Protein AF-C2G4Z5-F1 (afdb_monomer)

Secondary structure (DSSP, 8-state):
--HHHHHHHHHHHHT--SSPPP--TTHHHHHHHH---SS-----EEETTTTEEES--THHHHHH---TTT--HHHHHTTS-GGGHHHHHHHHHHHTT--

Sequence (99 aa):
MNTEIQKLHRIWQSSRAVKTTFFPKNGFKELANTITSSGPFYYYIVDFYDMSLSHISPAIYDLHGSDPNTVTFDDILQLVHPDDLDFVSRAESKISRLL

Foldseek 3Di:
DDPLVVLLVVLLVVLADPDWDDDDPPVVVVVVVVPPDPDQDWDWDATSNVRAIDPTGCSCCVVPVDGSVPDGPVNVVVVDDPVCSVVVSVVSNVVSVVD

Nearest PDB structures (foldseek):
  4zqd-assembly2_C  TM=7.253E-01  e=1.160E+00  Mus musculus
  7xhv-assembly1_A  TM=5.058E-01  e=4.732E-01  Mus musculus
  4zqd-assembly1_A  TM=5.896E-01  e=1.088E+00  Mus musculus

Solvent-accessible surface area (backbone atoms only — not comparable to full-atom values): 6254 Å² total; per-residue (Å²): 133,63,75,66,59,55,52,49,52,54,56,47,66,76,54,41,50,95,59,85,78,91,76,66,86,67,60,54,62,60,51,55,71,67,59,80,64,96,61,94,72,63,54,66,44,74,42,63,56,79,54,46,74,42,79,54,34,67,46,36,30,81,75,70,69,40,55,62,92,74,62,48,55,68,60,59,60,65,69,55,55,77,87,47,47,68,56,50,50,55,52,50,62,55,53,51,75,76,109

Organism: NCBI:txid525372

Structure (mmCIF, N/CA/C/O backbone):
data_AF-C2G4Z5-F1
#
_entry.id   AF-C2G4Z5-F1
#
loop_
_atom_site.group_PDB
_atom_site.id
_atom_site.type_symbol
_atom_site.label_atom_id
_atom_site.label_alt_id
_atom_site.label_comp_id
_atom_site.label_asym_id
_atom_site.label_entity_id
_atom_site.label_seq_id
_atom_site.pdbx_PDB_ins_code
_atom_site.Cartn_x
_atom_site.Cartn_y
_atom_site.Cartn_z
_atom_site.occupancy
_atom_site.B_iso_or_equiv
_atom_site.auth_seq_id
_atom_site.auth_comp_id
_atom_site.auth_asym_id
_atom_site.auth_atom_id
_atom_site.pdbx_PDB_model_num
ATOM 1 N N . MET A 1 1 ? 5.344 -18.101 7.258 1.00 51.81 1 MET A N 1
ATOM 2 C CA . MET A 1 1 ? 5.375 -17.249 6.049 1.00 51.81 1 MET A CA 1
ATOM 3 C C . MET A 1 1 ? 4.777 -18.036 4.896 1.00 51.81 1 MET A C 1
ATOM 5 O O . MET A 1 1 ? 5.204 -19.162 4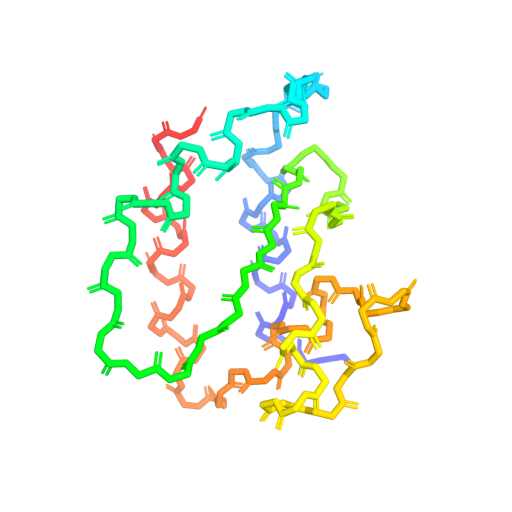.680 1.00 51.81 1 MET A O 1
ATOM 9 N N . ASN A 1 2 ? 3.753 -17.490 4.237 1.00 69.81 2 ASN A N 1
ATOM 10 C CA . ASN A 1 2 ? 3.011 -18.159 3.166 1.00 69.81 2 ASN A CA 1
ATOM 11 C C . ASN A 1 2 ? 3.890 -18.273 1.901 1.00 69.81 2 ASN A C 1
ATOM 13 O O . ASN A 1 2 ? 4.510 -17.293 1.486 1.00 69.81 2 ASN A O 1
ATOM 17 N N . THR A 1 3 ? 3.978 -19.465 1.310 1.00 72.94 3 THR A N 1
ATOM 18 C CA . THR A 1 3 ? 4.821 -19.785 0.140 1.00 72.94 3 THR A CA 1
ATOM 19 C C . THR A 1 3 ? 4.541 -18.891 -1.067 1.00 72.94 3 THR A C 1
ATOM 21 O O . THR A 1 3 ? 5.444 -18.610 -1.854 1.00 72.94 3 THR A O 1
ATOM 24 N N . GLU A 1 4 ? 3.312 -18.399 -1.186 1.00 69.62 4 GLU A N 1
ATOM 25 C CA . GLU A 1 4 ? 2.877 -17.558 -2.301 1.00 69.62 4 GLU A CA 1
ATOM 26 C C . GLU A 1 4 ? 3.366 -16.110 -2.172 1.00 69.62 4 GLU A C 1
ATOM 28 O O . GLU A 1 4 ? 3.797 -15.511 -3.156 1.00 69.62 4 GLU A O 1
ATOM 33 N N . ILE A 1 5 ? 3.446 -15.585 -0.944 1.00 73.62 5 ILE A 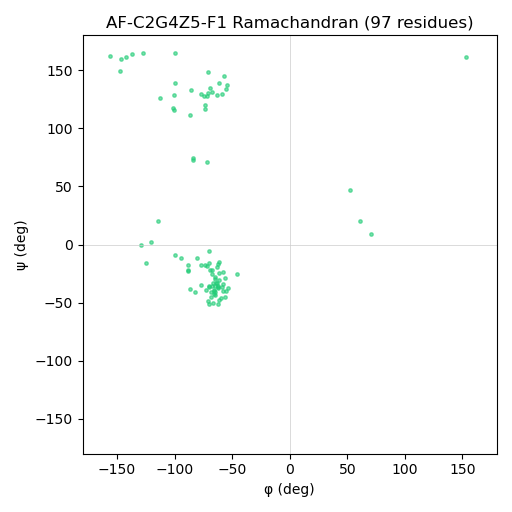N 1
ATOM 34 C CA . ILE A 1 5 ? 4.035 -14.263 -0.674 1.00 73.62 5 ILE A CA 1
ATOM 35 C C . ILE A 1 5 ? 5.520 -14.266 -1.067 1.00 73.62 5 ILE A C 1
ATOM 37 O O . ILE A 1 5 ? 6.021 -13.319 -1.671 1.00 73.62 5 ILE A O 1
ATOM 41 N N . GLN A 1 6 ? 6.227 -15.381 -0.849 1.00 76.38 6 GLN A N 1
ATOM 42 C CA . GLN A 1 6 ? 7.620 -15.504 -1.288 1.00 76.38 6 GLN A CA 1
ATOM 43 C C . GLN A 1 6 ? 7.799 -15.475 -2.812 1.00 76.38 6 GLN A C 1
ATOM 45 O O . GLN A 1 6 ? 8.852 -15.041 -3.291 1.00 76.38 6 GLN A O 1
ATOM 50 N N . LYS A 1 7 ? 6.799 -15.903 -3.594 1.00 76.69 7 LYS A N 1
ATOM 51 C CA . LYS A 1 7 ? 6.853 -15.778 -5.058 1.00 76.69 7 LYS A CA 1
ATOM 52 C C . LYS A 1 7 ? 6.776 -14.313 -5.488 1.00 76.69 7 LYS A C 1
ATOM 54 O O . LYS A 1 7 ? 7.546 -13.921 -6.364 1.00 76.69 7 LYS A O 1
ATOM 59 N N . LEU A 1 8 ? 5.926 -13.511 -4.841 1.00 72.56 8 LEU A N 1
ATOM 60 C CA . LEU A 1 8 ? 5.821 -12.070 -5.102 1.00 72.56 8 LEU A CA 1
ATOM 61 C C . LEU A 1 8 ? 7.139 -11.349 -4.802 1.00 72.56 8 LEU A C 1
ATOM 63 O O . LEU A 1 8 ? 7.670 -10.662 -5.675 1.00 72.56 8 LEU A O 1
ATOM 67 N N . HIS A 1 9 ? 7.748 -11.615 -3.639 1.00 74.69 9 HIS A N 1
ATOM 68 C CA . HIS A 1 9 ? 9.069 -11.059 -3.321 1.00 74.69 9 HIS A CA 1
ATOM 69 C C . HIS A 1 9 ? 10.114 -11.394 -4.388 1.00 74.69 9 HIS A C 1
ATOM 71 O O . HIS A 1 9 ? 10.929 -10.542 -4.734 1.00 74.69 9 HIS A O 1
ATOM 77 N N . ARG A 1 10 ? 10.103 -12.616 -4.934 1.00 77.75 10 ARG A N 1
ATOM 78 C CA . ARG A 1 10 ? 11.063 -13.019 -5.970 1.00 77.75 10 ARG A CA 1
ATOM 79 C C . ARG A 1 10 ? 10.876 -12.234 -7.271 1.00 77.75 10 ARG A C 1
ATOM 81 O O . ARG A 1 10 ? 11.873 -11.861 -7.886 1.00 77.75 10 ARG A O 1
ATOM 88 N N . ILE A 1 11 ? 9.632 -11.979 -7.676 1.00 73.56 11 ILE A N 1
ATOM 89 C CA . ILE A 1 11 ? 9.323 -11.180 -8.870 1.00 73.56 11 ILE A CA 1
ATOM 90 C C . ILE A 1 11 ? 9.852 -9.756 -8.680 1.00 73.56 11 ILE A C 1
ATOM 92 O O . ILE A 1 11 ? 10.644 -9.295 -9.501 1.00 73.56 11 ILE A O 1
ATOM 96 N N . TRP A 1 12 ? 9.523 -9.102 -7.565 1.00 70.94 12 TRP A N 1
ATOM 97 C CA . TRP A 1 12 ? 9.963 -7.726 -7.323 1.00 70.94 12 TRP A CA 1
ATOM 98 C C . TRP A 1 12 ? 11.471 -7.599 -7.121 1.00 70.94 12 TRP A C 1
ATOM 100 O O . TRP A 1 12 ? 12.073 -6.654 -7.618 1.00 70.94 12 TRP A O 1
ATOM 110 N N . GLN A 1 13 ? 12.121 -8.577 -6.479 1.00 72.31 13 GLN A N 1
ATOM 111 C CA . GLN A 1 13 ? 13.583 -8.596 -6.364 1.00 72.31 13 GLN A CA 1
ATOM 112 C C . GLN A 1 13 ? 14.281 -8.578 -7.727 1.00 72.31 13 GLN A C 1
ATOM 114 O O . GLN A 1 13 ? 15.353 -7.980 -7.837 1.00 72.31 13 GLN A O 1
ATOM 119 N N . SER A 1 14 ? 13.686 -9.217 -8.739 1.00 69.56 14 SER A N 1
ATOM 120 C CA . SER A 1 14 ? 14.218 -9.241 -10.105 1.00 69.56 14 SER A CA 1
ATOM 121 C C . SER A 1 14 ? 13.967 -7.949 -10.891 1.00 69.56 14 SER A C 1
ATOM 123 O O . SER A 1 14 ? 14.664 -7.703 -11.870 1.00 69.56 14 SER A O 1
ATOM 125 N N . SER A 1 15 ? 13.023 -7.116 -10.443 1.00 63.28 15 SER A N 1
ATOM 126 C CA . SER A 1 15 ? 12.638 -5.847 -11.073 1.00 63.28 15 SER A CA 1
ATOM 127 C C . SER A 1 15 ? 12.956 -4.625 -10.204 1.00 63.28 15 SER A C 1
ATOM 129 O O . SER A 1 15 ? 12.346 -3.572 -10.374 1.00 63.28 15 SER A O 1
ATOM 131 N N . ARG A 1 16 ? 13.871 -4.752 -9.232 1.00 64.75 16 ARG A N 1
ATOM 132 C CA . ARG A 1 16 ? 14.236 -3.625 -8.367 1.00 64.75 16 ARG A CA 1
ATOM 133 C C . ARG A 1 16 ? 14.877 -2.514 -9.185 1.00 64.75 16 ARG A C 1
ATOM 135 O O . ARG A 1 16 ? 15.855 -2.740 -9.898 1.00 64.75 16 ARG A O 1
ATOM 142 N N . ALA A 1 17 ? 14.354 -1.303 -9.022 1.00 60.59 17 ALA A N 1
ATOM 143 C CA . ALA A 1 17 ? 14.969 -0.106 -9.569 1.00 60.59 17 ALA A CA 1
ATOM 144 C C . ALA A 1 17 ? 16.408 0.033 -9.040 1.00 60.59 17 ALA A C 1
ATOM 146 O O . ALA A 1 17 ? 16.702 -0.299 -7.897 1.00 60.59 17 ALA A O 1
ATOM 147 N N . VAL A 1 18 ? 17.327 0.542 -9.861 1.00 62.41 18 VAL A N 1
ATOM 148 C CA . VAL A 1 18 ? 18.750 0.670 -9.483 1.00 62.41 18 VAL A CA 1
ATOM 149 C C . VAL A 1 18 ? 18.971 1.784 -8.443 1.00 62.41 18 VAL A C 1
ATOM 151 O O . VAL A 1 18 ? 20.007 1.818 -7.779 1.00 62.41 18 VAL A O 1
ATOM 154 N N . LYS A 1 19 ? 18.015 2.713 -8.299 1.00 55.72 19 LYS A N 1
ATOM 155 C CA .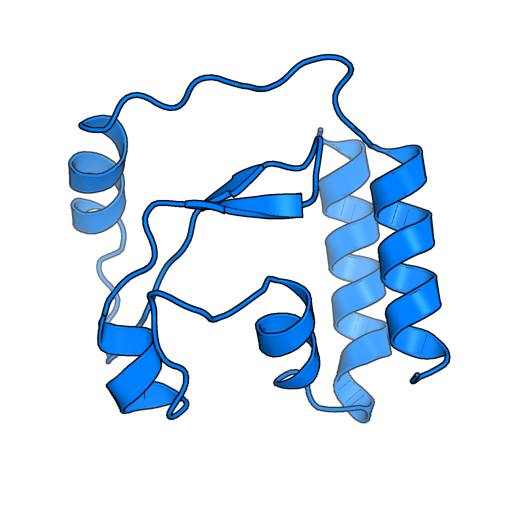 LYS A 1 19 ? 18.067 3.852 -7.372 1.00 55.72 19 LYS A CA 1
ATOM 156 C C . LYS A 1 19 ? 16.668 4.202 -6.858 1.00 55.72 19 LYS A C 1
ATOM 158 O O . LYS A 1 19 ? 15.701 4.074 -7.604 1.00 55.72 19 LYS A O 1
ATOM 163 N N . THR A 1 20 ? 16.596 4.720 -5.630 1.00 56.25 20 THR A N 1
ATOM 164 C CA . THR A 1 20 ? 15.391 5.347 -5.063 1.00 56.25 20 THR A CA 1
ATOM 165 C C . THR A 1 20 ? 14.878 6.459 -5.969 1.00 56.25 20 THR A C 1
ATOM 167 O O . THR A 1 20 ? 15.651 7.290 -6.462 1.00 56.25 20 THR A O 1
ATOM 170 N N . THR A 1 21 ? 13.560 6.497 -6.144 1.00 58.56 21 THR A N 1
ATOM 171 C CA . THR A 1 21 ? 12.889 7.522 -6.945 1.00 58.56 21 THR A CA 1
ATOM 172 C C . THR A 1 21 ? 12.281 8.565 -6.011 1.00 58.56 21 THR A C 1
ATOM 174 O O . THR A 1 21 ? 11.418 8.256 -5.196 1.00 58.56 21 THR A O 1
ATOM 177 N N . PHE A 1 22 ? 12.728 9.820 -6.105 1.00 60.50 22 PHE A N 1
ATOM 178 C CA . PHE A 1 22 ? 12.148 10.909 -5.317 1.00 60.50 22 PHE A CA 1
ATOM 179 C C . PHE A 1 22 ? 10.768 11.282 -5.870 1.00 60.50 22 PHE A C 1
ATOM 181 O O . PHE A 1 22 ? 10.666 11.772 -6.995 1.0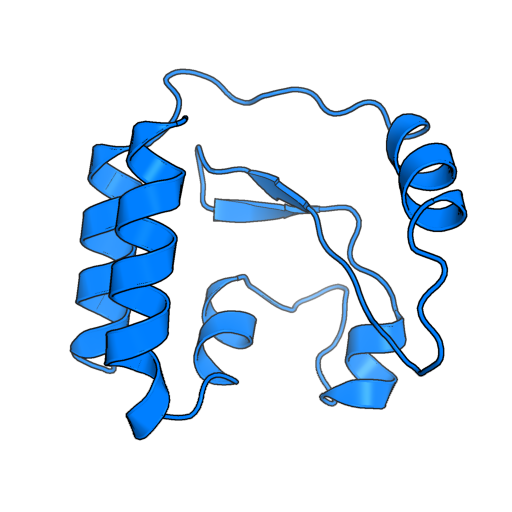0 60.50 22 PHE A O 1
ATOM 188 N N . PHE A 1 23 ? 9.717 11.097 -5.068 1.00 63.41 23 PHE A N 1
ATOM 189 C CA . PHE A 1 23 ? 8.370 11.548 -5.409 1.00 63.41 23 PHE A CA 1
ATOM 190 C C . PHE A 1 23 ? 8.044 12.867 -4.682 1.00 63.41 23 PHE A C 1
ATOM 192 O O . PHE A 1 23 ? 7.986 12.890 -3.448 1.00 63.41 23 PHE A O 1
ATOM 199 N N . PRO A 1 24 ? 7.837 13.989 -5.398 1.00 61.03 24 PRO A N 1
ATOM 200 C CA . PRO A 1 24 ? 7.505 15.258 -4.764 1.00 61.03 24 PRO A CA 1
ATOM 201 C C . PRO A 1 24 ? 6.109 15.199 -4.126 1.00 61.03 24 PRO A C 1
ATOM 203 O O . PRO A 1 24 ? 5.129 14.851 -4.783 1.00 61.03 24 PRO A O 1
ATOM 206 N N . LYS A 1 25 ? 6.010 15.629 -2.858 1.00 57.25 25 LYS A N 1
ATOM 207 C CA . LYS A 1 25 ? 4.783 15.639 -2.024 1.00 57.25 25 LYS A CA 1
ATOM 208 C C . LYS A 1 25 ? 3.521 16.187 -2.709 1.00 57.25 25 LYS A C 1
ATOM 210 O O . LYS A 1 25 ? 2.410 15.848 -2.313 1.00 57.25 25 LYS A O 1
ATOM 215 N N . ASN A 1 26 ? 3.675 17.044 -3.717 1.00 56.19 26 ASN A N 1
ATOM 216 C CA . ASN A 1 26 ? 2.577 17.783 -4.337 1.00 56.19 26 ASN A CA 1
ATOM 217 C C . ASN A 1 26 ? 1.906 17.011 -5.486 1.00 56.19 26 ASN A C 1
ATOM 219 O O . ASN A 1 26 ? 0.739 17.268 -5.770 1.00 56.19 26 ASN A O 1
ATOM 223 N N . GLY A 1 27 ? 2.601 16.048 -6.110 1.00 61.81 27 GLY A N 1
ATOM 224 C CA . GLY A 1 27 ? 2.069 15.295 -7.255 1.00 61.81 27 GLY A CA 1
ATOM 225 C C . GLY A 1 27 ? 0.894 14.386 -6.885 1.00 61.81 27 GLY A C 1
ATOM 226 O O . GLY A 1 27 ? 0.016 14.124 -7.702 1.00 61.81 27 GLY A O 1
ATOM 227 N N . PHE A 1 28 ? 0.818 13.958 -5.620 1.00 65.19 28 PHE A N 1
ATOM 228 C CA . PHE A 1 28 ? -0.261 13.089 -5.163 1.00 65.19 28 PHE A CA 1
ATOM 229 C C . PHE A 1 28 ? -1.617 13.809 -5.105 1.00 65.19 28 PHE A C 1
ATOM 231 O O . PHE A 1 28 ? -2.642 13.222 -5.435 1.00 65.19 28 PHE A O 1
ATOM 238 N N . LYS A 1 29 ? -1.645 15.097 -4.733 1.00 58.28 29 LYS A N 1
ATOM 239 C CA . LYS A 1 29 ? -2.896 15.870 -4.651 1.00 58.28 29 LYS A CA 1
ATOM 240 C C . LYS A 1 29 ? -3.572 16.003 -6.023 1.00 58.28 29 LYS A C 1
ATOM 242 O O . LYS A 1 29 ? -4.795 16.003 -6.106 1.00 58.28 29 LYS A O 1
ATOM 247 N N . GLU A 1 30 ? -2.782 16.079 -7.090 1.00 57.97 30 GLU A N 1
ATOM 248 C CA . GLU A 1 30 ? -3.276 16.099 -8.472 1.00 57.97 30 GLU A CA 1
ATOM 249 C C . GLU A 1 30 ? -3.789 14.719 -8.922 1.00 57.97 30 GLU A C 1
ATOM 251 O O . GLU A 1 30 ? -4.848 14.635 -9.547 1.00 57.97 30 GLU A O 1
ATOM 256 N N . LEU A 1 31 ? -3.106 13.638 -8.522 1.00 64.44 31 LEU A N 1
ATOM 257 C CA . LEU A 1 31 ? -3.527 12.245 -8.746 1.00 64.44 31 LEU A CA 1
ATOM 258 C C . LEU A 1 31 ? -4.833 11.900 -8.006 1.00 64.44 31 LEU A C 1
ATOM 260 O O . LEU A 1 31 ? -5.749 11.315 -8.574 1.00 64.44 31 LEU A O 1
ATOM 264 N N . ALA A 1 32 ? -4.969 12.321 -6.750 1.00 61.03 32 ALA A N 1
ATOM 265 C CA . ALA A 1 32 ? -6.176 12.099 -5.956 1.00 61.03 32 ALA A CA 1
ATOM 266 C C . ALA A 1 32 ? -7.410 12.785 -6.563 1.00 61.03 32 ALA A C 1
ATOM 268 O O . ALA A 1 32 ? -8.493 12.209 -6.567 1.00 61.03 32 ALA A O 1
ATOM 269 N N . ASN A 1 33 ? -7.241 13.983 -7.134 1.00 55.03 33 ASN A N 1
ATOM 270 C CA . ASN A 1 33 ? -8.319 14.694 -7.827 1.00 55.03 33 ASN A CA 1
ATOM 271 C C . ASN A 1 33 ? -8.739 14.014 -9.144 1.00 55.03 33 ASN A C 1
ATOM 273 O O . ASN A 1 33 ? -9.845 14.256 -9.622 1.00 55.03 33 ASN A O 1
ATOM 277 N N . THR A 1 34 ? -7.871 13.187 -9.739 1.00 56.44 34 THR A N 1
ATOM 278 C CA . THR A 1 34 ? -8.177 12.410 -10.953 1.00 56.44 34 THR A CA 1
ATOM 279 C C . THR A 1 34 ? -8.794 11.047 -10.642 1.00 56.44 34 THR A C 1
ATOM 281 O O . THR A 1 34 ? -9.506 10.498 -11.482 1.00 56.44 34 THR A O 1
ATOM 284 N N . ILE A 1 35 ? -8.598 10.517 -9.431 1.00 64.44 35 ILE A N 1
ATOM 285 C CA . ILE A 1 35 ? -9.247 9.292 -8.952 1.00 64.44 35 ILE A CA 1
ATOM 286 C C . ILE A 1 35 ? -10.630 9.670 -8.398 1.00 64.44 35 ILE A C 1
ATOM 288 O O . ILE A 1 35 ? -10.879 9.687 -7.195 1.00 64.44 35 ILE A O 1
ATOM 292 N N . THR A 1 36 ? -11.563 10.002 -9.292 1.00 54.94 36 THR A N 1
ATOM 293 C CA . THR A 1 36 ? -12.990 10.148 -8.963 1.00 54.94 36 THR A CA 1
ATOM 294 C C . THR A 1 36 ? -13.602 8.767 -8.707 1.00 54.94 36 THR A C 1
ATOM 296 O O . THR A 1 36 ? -14.346 8.239 -9.533 1.00 54.94 36 THR A O 1
ATOM 299 N N . SER A 1 37 ? -13.242 8.138 -7.587 1.00 56.81 37 SER A N 1
ATOM 300 C CA . SER A 1 37 ? -13.866 6.895 -7.129 1.00 56.81 37 SER A CA 1
ATOM 301 C C . SER A 1 37 ? -15.260 7.186 -6.570 1.00 56.81 37 SER A C 1
ATOM 303 O O . SER A 1 37 ? -15.425 8.029 -5.688 1.00 56.81 37 SER A O 1
ATOM 305 N N . SER A 1 38 ? -16.273 6.467 -7.059 1.00 61.91 38 SER A N 1
ATOM 306 C CA . SER A 1 38 ? -17.602 6.427 -6.444 1.00 61.91 38 SER A CA 1
ATOM 307 C C . SER A 1 38 ? -17.590 5.378 -5.323 1.00 61.91 38 SER A C 1
ATOM 309 O O . SER A 1 38 ? -18.069 4.263 -5.495 1.00 61.91 38 SER A O 1
ATOM 311 N N . GLY A 1 39 ? -16.955 5.698 -4.192 1.00 72.94 39 GLY A N 1
ATOM 312 C CA . GLY A 1 39 ? -16.919 4.829 -3.008 1.00 72.94 39 GLY A CA 1
ATOM 313 C C . GLY A 1 39 ? -15.678 5.031 -2.129 1.00 72.94 39 GLY A C 1
ATOM 314 O O . GLY A 1 39 ? -14.697 5.601 -2.611 1.00 72.94 39 GLY A O 1
ATOM 315 N N . PRO A 1 40 ? -15.704 4.584 -0.855 1.00 81.50 40 PRO A N 1
ATOM 316 C CA . PRO A 1 40 ? -14.553 4.652 0.045 1.00 81.50 40 PRO A CA 1
ATOM 317 C C . PRO A 1 40 ? -13.322 3.963 -0.553 1.00 81.50 40 PRO A C 1
ATOM 319 O O . PRO A 1 40 ? -13.418 2.854 -1.073 1.00 81.50 40 PRO A O 1
ATOM 322 N N . PHE A 1 41 ? -12.165 4.616 -0.471 1.00 85.81 41 PHE A N 1
ATOM 323 C CA . PHE A 1 41 ? -10.899 4.088 -0.970 1.00 85.81 41 PHE A CA 1
ATOM 324 C C . PHE A 1 41 ? -9.739 4.550 -0.088 1.00 85.81 41 PHE A C 1
ATOM 326 O O . PHE A 1 41 ? -9.831 5.561 0.610 1.00 85.81 41 PHE A O 1
ATOM 333 N N . TYR A 1 42 ? -8.624 3.830 -0.161 1.00 87.81 42 TYR A N 1
ATOM 334 C CA . TYR A 1 42 ? -7.343 4.262 0.383 1.00 87.81 42 TYR A CA 1
ATOM 335 C C . TYR A 1 42 ? -6.272 4.173 -0.704 1.00 87.81 42 TYR A C 1
ATOM 337 O O . TYR A 1 42 ? -6.473 3.574 -1.759 1.00 87.81 42 TYR A O 1
ATOM 345 N N . TYR A 1 43 ? -5.140 4.818 -0.458 1.00 86.94 43 TYR A N 1
ATOM 346 C CA . TYR A 1 43 ? -4.011 4.853 -1.373 1.00 86.94 43 TYR A CA 1
ATOM 347 C C . TYR A 1 43 ? -2.706 4.797 -0.585 1.00 86.94 43 TYR A C 1
ATOM 349 O O . TYR A 1 43 ? -2.670 5.106 0.609 1.00 86.94 43 TYR A O 1
ATOM 357 N N . TYR A 1 44 ? -1.638 4.433 -1.279 1.00 89.94 44 TYR A N 1
ATOM 358 C CA . TYR A 1 44 ? -0.265 4.466 -0.799 1.00 89.94 44 TYR A CA 1
ATOM 359 C C . TYR A 1 44 ? 0.672 4.562 -2.005 1.00 89.94 44 TYR A C 1
ATOM 361 O O . TYR A 1 44 ? 0.283 4.269 -3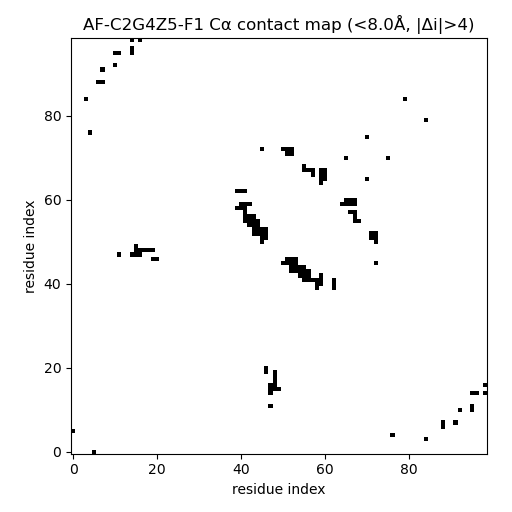.137 1.00 89.94 44 TYR A O 1
ATOM 369 N N . ILE A 1 45 ? 1.911 4.973 -1.760 1.00 87.50 45 ILE A N 1
ATOM 370 C CA . ILE A 1 45 ? 2.991 4.949 -2.745 1.00 87.50 45 ILE A CA 1
ATOM 371 C C . ILE A 1 45 ? 4.008 3.914 -2.277 1.00 87.50 45 ILE A C 1
ATOM 373 O O . ILE A 1 45 ? 4.486 4.005 -1.148 1.00 87.50 45 ILE A O 1
ATOM 377 N N . VAL A 1 46 ? 4.339 2.954 -3.140 1.00 86.62 46 VAL A N 1
ATOM 378 C CA . VAL A 1 46 ? 5.379 1.950 -2.887 1.00 86.62 46 VAL A CA 1
ATOM 379 C C . VAL A 1 46 ? 6.669 2.338 -3.613 1.00 86.62 46 VAL A C 1
ATOM 381 O O . VAL A 1 46 ? 6.639 2.634 -4.810 1.00 86.62 46 VAL A O 1
ATOM 384 N N . ASP A 1 47 ? 7.797 2.359 -2.901 1.00 83.75 47 ASP A N 1
ATOM 385 C CA . ASP A 1 47 ? 9.122 2.433 -3.525 1.00 83.75 47 ASP A CA 1
ATOM 386 C C . ASP A 1 47 ? 9.581 1.010 -3.860 1.00 83.75 47 ASP A C 1
ATOM 388 O O . ASP A 1 47 ? 9.870 0.211 -2.976 1.00 83.75 47 ASP A O 1
ATOM 392 N N . PHE A 1 48 ? 9.658 0.669 -5.147 1.00 81.75 48 PHE A N 1
ATOM 393 C CA . PHE A 1 48 ? 10.078 -0.665 -5.590 1.00 81.75 48 PHE A CA 1
ATOM 394 C C . PHE A 1 48 ? 11.571 -0.959 -5.361 1.00 81.75 48 PHE A C 1
ATOM 396 O O . PHE A 1 48 ? 12.005 -2.082 -5.618 1.00 81.75 48 PHE A O 1
ATOM 403 N N . TYR A 1 49 ? 12.379 0.001 -4.900 1.00 78.81 49 TYR A N 1
ATOM 404 C CA . TYR A 1 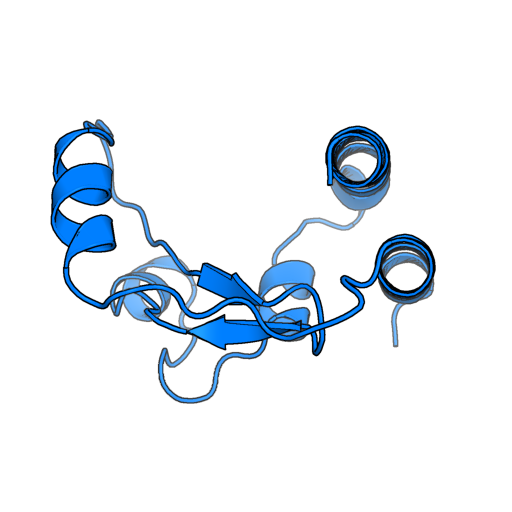49 ? 13.764 -0.258 -4.502 1.00 78.81 49 TYR A CA 1
ATOM 405 C C . TYR A 1 49 ? 13.839 -1.088 -3.210 1.00 78.81 49 TYR A C 1
ATOM 407 O O . TYR A 1 49 ? 14.519 -2.120 -3.168 1.00 78.81 49 TYR A O 1
ATOM 415 N N . ASP A 1 50 ? 13.129 -0.658 -2.167 1.00 83.62 50 ASP A N 1
ATOM 416 C CA . ASP A 1 50 ? 13.159 -1.262 -0.828 1.00 83.62 50 ASP A CA 1
ATOM 417 C C . ASP A 1 50 ? 11.792 -1.769 -0.340 1.00 83.62 50 ASP A C 1
ATOM 419 O O . ASP A 1 50 ? 11.697 -2.310 0.760 1.00 83.62 50 ASP A O 1
ATOM 423 N N . MET A 1 51 ? 10.758 -1.660 -1.178 1.00 84.06 51 MET A N 1
ATOM 424 C CA . MET A 1 51 ? 9.357 -1.975 -0.880 1.00 84.06 51 MET A CA 1
ATOM 425 C C . MET A 1 51 ? 8.766 -1.129 0.258 1.00 84.06 51 MET A C 1
ATOM 427 O O . MET A 1 51 ? 7.760 -1.516 0.859 1.00 84.06 51 MET A O 1
ATOM 431 N N . SER A 1 52 ? 9.370 0.023 0.570 1.00 89.56 52 SER A N 1
ATOM 432 C CA . SER A 1 52 ? 8.850 0.931 1.588 1.00 89.56 52 SER A CA 1
ATOM 433 C C . SER A 1 52 ? 7.572 1.621 1.118 1.00 89.56 52 SER A C 1
ATOM 435 O O . 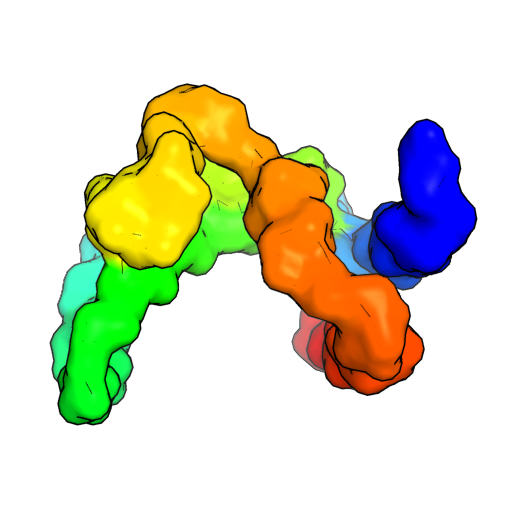SER A 1 52 ? 7.361 1.887 -0.068 1.00 89.56 52 SER A O 1
ATOM 437 N N . LEU A 1 53 ? 6.700 1.912 2.082 1.00 90.25 53 LEU A N 1
ATOM 438 C CA . LEU A 1 53 ? 5.472 2.651 1.846 1.00 90.25 53 LEU A CA 1
ATOM 439 C C . LEU A 1 53 ? 5.641 4.112 2.251 1.00 90.25 53 LEU A C 1
ATOM 441 O O . LEU A 1 53 ? 6.200 4.436 3.298 1.00 90.25 53 LEU A O 1
ATOM 445 N N . SER A 1 54 ? 5.097 5.004 1.433 1.00 89.00 54 SER A N 1
ATOM 446 C CA . SER A 1 54 ? 4.989 6.427 1.734 1.00 89.00 54 SER A CA 1
ATOM 447 C C . SER A 1 54 ? 3.619 6.961 1.327 1.00 89.00 54 SER A C 1
ATOM 449 O O . SER A 1 54 ? 2.896 6.331 0.557 1.00 89.00 54 SER A O 1
ATOM 451 N N . HIS A 1 55 ? 3.261 8.141 1.841 1.00 87.56 55 HIS A N 1
ATOM 452 C CA . HIS A 1 55 ? 2.004 8.820 1.504 1.00 87.56 55 HIS A CA 1
ATOM 453 C C . HIS A 1 55 ? 0.778 7.906 1.685 1.00 87.56 55 HIS A C 1
ATOM 455 O O . HIS A 1 55 ? -0.069 7.810 0.805 1.00 87.56 55 HIS A O 1
ATOM 461 N N . ILE A 1 56 ? 0.710 7.204 2.816 1.00 89.38 56 ILE A N 1
ATOM 462 C CA . ILE A 1 56 ? -0.372 6.267 3.125 1.00 89.38 56 ILE A CA 1
ATOM 463 C C . ILE A 1 56 ? -1.608 7.064 3.556 1.00 89.38 56 ILE A C 1
ATOM 465 O O . ILE A 1 56 ? -1.525 7.945 4.415 1.00 89.38 56 ILE A O 1
ATOM 469 N N . SER A 1 57 ? -2.755 6.772 2.947 1.00 89.12 57 SER A N 1
ATOM 470 C CA . SER A 1 57 ? -4.032 7.377 3.329 1.00 89.12 57 SER A CA 1
ATOM 471 C C . SER A 1 57 ? -4.490 6.874 4.703 1.00 89.12 57 SER A C 1
ATOM 473 O O . SER A 1 57 ? -4.523 5.659 4.907 1.00 89.12 57 SER A O 1
ATOM 475 N N . PRO A 1 58 ? -4.953 7.754 5.612 1.00 88.88 58 PRO A N 1
ATOM 476 C CA . PRO A 1 58 ? -5.549 7.336 6.882 1.00 88.88 58 PRO A CA 1
ATOM 477 C C . PRO A 1 58 ? -6.767 6.414 6.725 1.00 88.88 58 PRO A C 1
ATOM 479 O O . PRO A 1 58 ? -7.040 5.615 7.615 1.00 88.88 58 PRO A O 1
ATOM 482 N N . ALA A 1 59 ? -7.455 6.469 5.578 1.00 89.56 59 ALA A N 1
ATOM 483 C CA . ALA A 1 59 ? -8.632 5.647 5.289 1.00 89.56 59 ALA A CA 1
ATOM 484 C C . ALA A 1 59 ? -8.349 4.130 5.293 1.00 89.56 59 ALA A C 1
ATOM 486 O O . ALA A 1 59 ? -9.286 3.338 5.361 1.00 89.56 59 ALA A O 1
ATOM 487 N N . ILE A 1 60 ? -7.077 3.707 5.240 1.00 92.81 60 ILE A N 1
ATOM 488 C CA . ILE A 1 60 ? -6.705 2.291 5.384 1.00 92.81 60 ILE A CA 1
ATOM 489 C C . ILE A 1 60 ? -7.117 1.727 6.752 1.00 92.81 60 ILE A C 1
ATOM 491 O O . ILE A 1 60 ? -7.483 0.556 6.848 1.00 92.81 60 ILE A O 1
ATOM 495 N N . TYR A 1 61 ? -7.133 2.565 7.792 1.00 93.81 61 TYR A N 1
ATOM 496 C CA . TYR A 1 61 ? -7.606 2.170 9.114 1.00 93.81 61 TYR A CA 1
ATOM 497 C C . TYR A 1 61 ? -9.114 1.924 9.107 1.00 93.81 61 TYR A C 1
ATOM 499 O O . TYR A 1 61 ? -9.577 0.897 9.591 1.00 93.81 61 TYR A O 1
ATOM 507 N N . ASP A 1 62 ? -9.882 2.822 8.495 1.00 90.56 62 ASP A N 1
ATOM 508 C CA . ASP A 1 62 ? -11.340 2.698 8.448 1.00 90.56 62 ASP A CA 1
ATOM 509 C C . ASP A 1 62 ? -11.790 1.494 7.602 1.00 90.56 62 ASP A C 1
ATOM 511 O O . ASP A 1 62 ? -12.800 0.861 7.908 1.00 90.56 62 ASP A O 1
ATOM 515 N N . LEU A 1 63 ? -11.038 1.166 6.544 1.00 90.38 63 LEU A N 1
ATOM 516 C CA . LEU A 1 63 ? -11.364 0.081 5.612 1.00 90.38 63 LEU A CA 1
ATOM 517 C C . LEU A 1 63 ? -10.840 -1.292 6.051 1.00 90.38 63 LEU A C 1
ATOM 519 O O . LEU A 1 63 ? -11.530 -2.292 5.858 1.00 90.38 63 LEU A O 1
ATOM 523 N N . HIS A 1 64 ? -9.637 -1.353 6.628 1.00 91.06 64 HIS A N 1
ATOM 524 C CA . HIS A 1 64 ? -8.943 -2.611 6.935 1.00 91.06 64 HIS A CA 1
ATOM 525 C C . HIS A 1 64 ? -8.440 -2.724 8.381 1.00 91.06 64 HIS A C 1
ATOM 527 O O . HIS A 1 64 ? -7.867 -3.748 8.747 1.00 91.06 64 HIS A O 1
ATOM 533 N N . GLY A 1 65 ? -8.645 -1.709 9.222 1.00 92.88 65 GLY A N 1
ATOM 534 C CA . GLY A 1 65 ? -8.181 -1.698 10.614 1.00 92.88 65 GLY A CA 1
ATOM 535 C C . GLY A 1 65 ? -6.664 -1.562 10.773 1.00 92.88 65 GLY A C 1
ATOM 536 O O . GLY A 1 65 ? -6.152 -1.730 11.878 1.00 92.88 65 GLY A O 1
ATOM 537 N N . SER A 1 66 ? -5.929 -1.284 9.693 1.00 93.56 66 SER A N 1
ATOM 538 C CA . SER A 1 66 ? -4.469 -1.157 9.714 1.00 93.56 66 SER A CA 1
ATOM 539 C C . SER A 1 66 ? -4.046 0.264 10.088 1.00 93.56 66 SER A C 1
ATOM 541 O O . SER A 1 66 ? -4.563 1.233 9.537 1.00 93.56 66 SER A O 1
ATOM 543 N N . ASP A 1 67 ? -3.089 0.409 11.006 1.00 94.50 67 ASP A N 1
ATOM 544 C CA . ASP A 1 67 ? -2.561 1.723 11.384 1.00 94.50 67 ASP A CA 1
ATOM 545 C C . ASP A 1 67 ? -1.656 2.279 10.266 1.00 94.50 67 ASP A C 1
ATOM 547 O O . ASP A 1 67 ? -0.631 1.670 9.944 1.00 94.50 67 ASP A O 1
ATOM 551 N N . PRO A 1 68 ? -1.982 3.448 9.682 1.00 92.38 68 PRO A N 1
ATOM 552 C CA . PRO A 1 68 ? -1.226 4.032 8.576 1.00 92.38 68 PRO A CA 1
ATOM 553 C C . PRO A 1 68 ? 0.230 4.374 8.925 1.00 92.38 68 PRO A C 1
ATOM 555 O O . PRO A 1 68 ? 1.023 4.589 8.014 1.00 92.38 68 PRO A O 1
ATOM 558 N N . ASN A 1 69 ? 0.599 4.449 10.208 1.00 92.69 69 ASN A N 1
ATOM 559 C CA . ASN A 1 69 ? 1.970 4.763 10.625 1.00 92.69 69 ASN A CA 1
ATOM 560 C C . ASN A 1 69 ? 2.865 3.526 10.751 1.00 92.69 69 ASN A C 1
ATOM 562 O O . ASN A 1 69 ? 4.086 3.667 10.817 1.00 92.69 69 ASN A O 1
ATOM 566 N N . THR A 1 70 ? 2.272 2.334 10.837 1.00 94.38 70 THR A N 1
ATOM 567 C CA . THR A 1 70 ? 2.997 1.085 11.114 1.00 94.38 70 THR A CA 1
ATOM 568 C C . THR A 1 70 ? 2.770 0.007 10.060 1.00 94.38 70 THR A C 1
ATOM 570 O O . THR A 1 70 ? 3.567 -0.926 9.990 1.00 94.38 70 THR A O 1
ATOM 573 N N . VAL A 1 71 ? 1.738 0.147 9.221 1.00 94.38 71 VAL A N 1
ATOM 574 C CA . VAL A 1 71 ? 1.420 -0.800 8.150 1.00 94.38 71 VAL A CA 1
ATOM 575 C C . VAL A 1 71 ? 2.580 -0.940 7.165 1.00 94.38 71 VAL A C 1
ATOM 577 O O . VAL A 1 71 ? 3.122 0.040 6.645 1.00 94.38 71 VAL A O 1
ATOM 580 N N . THR A 1 72 ? 2.959 -2.184 6.900 1.00 93.69 72 THR A N 1
ATOM 581 C CA . THR A 1 72 ? 3.986 -2.535 5.919 1.00 93.69 72 THR A CA 1
ATOM 582 C C . THR A 1 72 ? 3.350 -2.989 4.611 1.00 93.69 72 THR A C 1
ATOM 584 O O . THR A 1 72 ? 2.163 -3.313 4.547 1.00 93.69 72 THR A O 1
ATOM 587 N N . PHE A 1 73 ? 4.142 -3.044 3.539 1.00 90.38 73 PHE A N 1
ATOM 588 C CA . PHE A 1 73 ? 3.635 -3.567 2.274 1.00 90.38 73 PHE A CA 1
ATOM 589 C C . PHE A 1 73 ? 3.209 -5.039 2.389 1.00 90.38 73 PHE A C 1
ATOM 591 O O . PHE A 1 73 ? 2.176 -5.416 1.845 1.00 90.38 73 PHE A O 1
ATOM 598 N N . ASP A 1 74 ? 3.923 -5.844 3.180 1.00 89.75 74 ASP A N 1
ATOM 599 C CA . ASP A 1 74 ? 3.566 -7.244 3.431 1.00 89.75 74 ASP A CA 1
ATOM 600 C C . ASP A 1 74 ? 2.226 -7.388 4.162 1.00 89.75 74 ASP A C 1
ATOM 602 O O . ASP A 1 74 ? 1.495 -8.346 3.900 1.00 89.75 74 ASP A O 1
ATOM 606 N N . ASP A 1 75 ? 1.874 -6.450 5.044 1.00 92.50 75 ASP A N 1
ATOM 607 C CA . ASP A 1 75 ? 0.564 -6.438 5.707 1.00 92.50 75 ASP A CA 1
ATOM 608 C C . ASP A 1 75 ? -0.559 -6.193 4.693 1.00 92.50 75 ASP A C 1
ATOM 610 O O . ASP A 1 75 ? -1.594 -6.854 4.745 1.00 92.50 75 ASP A O 1
ATOM 614 N N . ILE A 1 76 ? -0.336 -5.305 3.717 1.00 90.50 76 ILE A N 1
ATOM 615 C CA . ILE A 1 76 ? -1.299 -5.040 2.637 1.00 90.50 76 ILE A CA 1
ATOM 616 C C . ILE A 1 76 ? -1.467 -6.275 1.748 1.00 90.50 76 ILE A C 1
ATOM 618 O O . ILE A 1 76 ? -2.589 -6.640 1.400 1.00 90.50 76 ILE A O 1
ATOM 622 N N . LEU A 1 77 ? -0.375 -6.958 1.400 1.00 87.69 77 LEU A N 1
ATOM 623 C CA . LEU A 1 77 ? -0.434 -8.170 0.574 1.00 87.69 77 LEU A CA 1
ATOM 624 C C . LEU A 1 77 ? -1.163 -9.322 1.270 1.00 87.69 77 LEU A C 1
ATOM 626 O O . LEU A 1 77 ? -1.793 -10.138 0.601 1.00 87.69 77 LEU A O 1
ATOM 630 N N . GLN A 1 78 ? -1.111 -9.383 2.601 1.00 89.69 78 GLN A N 1
ATOM 631 C CA . GLN A 1 78 ? -1.846 -10.374 3.390 1.00 89.69 78 GLN A CA 1
ATOM 632 C C . GLN A 1 78 ? -3.364 -10.152 3.389 1.00 89.69 78 GLN A C 1
ATOM 634 O O . GLN A 1 78 ? -4.100 -11.078 3.726 1.00 89.6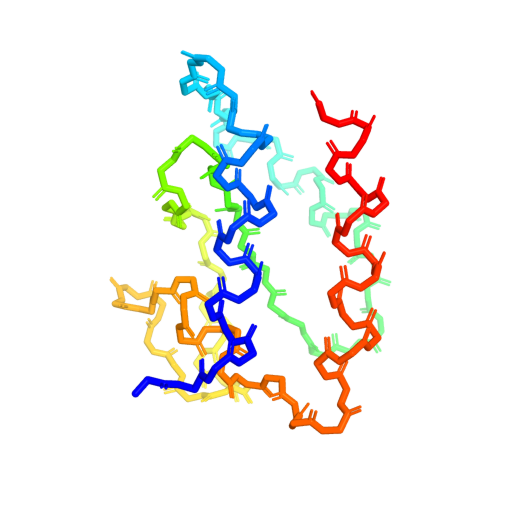9 78 GLN A O 1
ATOM 639 N N . LEU A 1 79 ? -3.842 -8.971 2.982 1.00 90.06 79 LEU A N 1
ATOM 640 C CA . LEU A 1 79 ? -5.272 -8.713 2.791 1.00 90.06 79 LEU A CA 1
ATOM 641 C C . LEU A 1 79 ? -5.826 -9.401 1.534 1.00 90.06 79 LEU A C 1
ATOM 643 O O . LEU A 1 79 ? -7.041 -9.553 1.408 1.00 90.06 79 LEU A O 1
ATOM 647 N N . VAL A 1 80 ? -4.961 -9.817 0.601 1.00 89.12 80 VAL A N 1
ATOM 648 C CA . VAL A 1 80 ? -5.374 -10.530 -0.612 1.00 89.12 80 VAL A CA 1
ATOM 649 C C . VAL A 1 80 ? -5.811 -11.945 -0.247 1.00 89.12 80 VAL A C 1
ATOM 651 O O . VAL A 1 80 ? -5.074 -12.701 0.391 1.00 89.12 80 VAL A O 1
ATOM 654 N N . HIS A 1 81 ? -7.008 -12.326 -0.692 1.00 89.12 81 HIS A N 1
ATOM 655 C CA . HIS A 1 81 ? -7.522 -13.670 -0.467 1.00 89.12 81 HIS A CA 1
ATOM 656 C C . HIS A 1 81 ? -6.610 -14.723 -1.134 1.00 89.12 81 HIS A C 1
ATOM 658 O O . HIS A 1 81 ? -6.167 -14.506 -2.265 1.00 89.12 81 HIS A O 1
ATOM 664 N N . PRO A 1 82 ? -6.335 -15.879 -0.494 1.00 87.81 82 PRO A N 1
ATOM 665 C CA . PRO A 1 82 ? -5.429 -16.893 -1.038 1.00 87.81 82 PRO A CA 1
ATOM 666 C C . PRO A 1 82 ? -5.763 -17.351 -2.462 1.00 87.81 82 PRO A C 1
ATOM 668 O O . PRO A 1 82 ? -4.854 -17.540 -3.267 1.00 87.81 82 PRO A O 1
ATOM 671 N N . ASP A 1 83 ? -7.052 -17.468 -2.784 1.00 92.62 83 ASP A N 1
ATOM 672 C CA . ASP A 1 83 ? -7.516 -17.887 -4.115 1.00 92.62 83 ASP A CA 1
ATOM 673 C C . ASP A 1 83 ? -7.204 -16.851 -5.211 1.00 92.62 83 ASP A C 1
ATOM 675 O O . ASP A 1 83 ? -7.104 -17.196 -6.390 1.00 92.62 83 ASP A O 1
ATOM 679 N N . ASP A 1 84 ? -6.990 -15.591 -4.825 1.00 89.12 84 ASP A N 1
ATOM 680 C CA . ASP A 1 84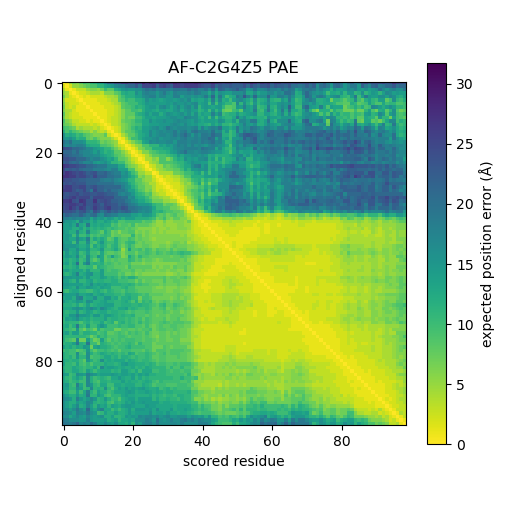 ? -6.710 -14.485 -5.740 1.00 89.12 84 ASP A CA 1
ATOM 681 C C . ASP A 1 84 ? -5.204 -14.234 -5.928 1.00 89.12 84 ASP A C 1
ATOM 683 O O . ASP A 1 84 ? -4.803 -13.533 -6.863 1.00 89.12 84 ASP A O 1
ATOM 687 N N . LEU A 1 85 ? -4.339 -14.835 -5.100 1.00 85.19 85 LEU A N 1
ATOM 688 C CA . LEU A 1 85 ? -2.884 -14.625 -5.156 1.00 85.19 85 LEU A CA 1
ATOM 689 C C . LEU A 1 85 ? -2.286 -15.001 -6.516 1.00 85.19 85 LEU A C 1
ATOM 691 O O . LEU A 1 85 ? -1.400 -14.311 -7.024 1.00 85.19 85 LEU A O 1
ATOM 695 N N . ASP A 1 86 ? -2.806 -16.054 -7.142 1.00 87.38 86 ASP A N 1
ATOM 696 C CA . ASP A 1 86 ? -2.381 -16.505 -8.467 1.00 87.38 86 ASP A CA 1
ATOM 697 C C . ASP A 1 86 ? -2.712 -15.470 -9.555 1.00 87.38 86 ASP A C 1
ATOM 699 O O . ASP A 1 86 ? -1.950 -15.267 -10.506 1.00 87.38 86 ASP A O 1
ATOM 703 N N . PHE A 1 87 ? -3.849 -14.783 -9.420 1.00 88.75 87 PHE A N 1
ATOM 704 C CA . PHE A 1 87 ? -4.228 -13.689 -10.308 1.00 88.75 87 PHE A CA 1
ATOM 705 C C . PHE A 1 87 ? -3.348 -12.458 -10.078 1.00 88.75 87 PHE A C 1
ATOM 707 O O . PHE A 1 87 ? -2.782 -11.936 -11.046 1.00 88.75 87 PHE A O 1
ATOM 714 N N . VAL A 1 88 ? -3.178 -12.047 -8.819 1.00 86.19 88 VAL A N 1
ATOM 715 C CA . VAL A 1 88 ? -2.363 -10.883 -8.439 1.00 86.19 88 VAL A CA 1
ATOM 716 C C . VAL A 1 88 ? -0.912 -11.064 -8.889 1.00 86.19 88 VAL A C 1
ATOM 718 O O . VAL A 1 88 ? -0.368 -10.194 -9.561 1.00 86.19 88 VAL A O 1
ATOM 721 N N . SER A 1 89 ? -0.315 -12.235 -8.659 1.00 84.19 89 SER A N 1
ATOM 722 C CA . SER A 1 89 ? 1.055 -12.554 -9.087 1.00 84.19 89 SER A CA 1
ATOM 723 C C . SER A 1 89 ? 1.268 -12.415 -10.602 1.00 84.19 89 SER A C 1
ATOM 725 O O . SER A 1 89 ? 2.284 -11.876 -11.058 1.00 84.19 89 SER A O 1
ATOM 727 N N . ARG A 1 90 ? 0.288 -12.832 -11.417 1.00 85.06 90 ARG A N 1
ATOM 728 C CA . ARG A 1 90 ? 0.340 -12.651 -12.879 1.00 85.06 90 ARG A CA 1
ATOM 729 C C . ARG A 1 90 ? 0.192 -11.190 -13.296 1.00 85.06 90 ARG A C 1
ATOM 731 O O . ARG A 1 90 ? 0.811 -10.796 -14.286 1.00 85.06 90 ARG A O 1
ATOM 738 N N . ALA A 1 91 ? -0.640 -10.415 -12.602 1.00 82.31 91 ALA A N 1
ATOM 739 C CA . ALA A 1 91 ? -0.817 -8.989 -12.870 1.00 82.31 91 ALA A CA 1
ATOM 740 C C . ALA A 1 91 ? 0.468 -8.211 -12.544 1.00 82.31 91 ALA A C 1
ATOM 742 O O . ALA A 1 91 ? 1.005 -7.526 -13.415 1.00 82.31 91 ALA A O 1
ATOM 743 N N . GLU A 1 92 ? 1.023 -8.430 -11.353 1.00 79.94 92 GLU A N 1
ATOM 744 C CA . GLU A 1 92 ? 2.296 -7.859 -10.899 1.00 79.94 92 GLU A CA 1
ATOM 745 C C . GLU A 1 92 ? 3.447 -8.204 -11.854 1.00 79.94 92 GLU A C 1
ATOM 747 O O . GLU A 1 92 ? 4.188 -7.325 -12.287 1.00 79.94 92 GLU A O 1
ATOM 752 N N . SER A 1 93 ? 3.543 -9.465 -12.297 1.00 81.06 93 SER A N 1
ATOM 753 C CA . SER A 1 93 ? 4.562 -9.903 -13.270 1.00 81.06 93 SER A CA 1
ATOM 754 C C . SER A 1 93 ? 4.478 -9.198 -14.630 1.00 81.06 93 SER A C 1
ATOM 756 O O . SER A 1 93 ? 5.454 -9.188 -15.382 1.00 81.06 93 SER A O 1
ATOM 758 N N . LYS A 1 94 ? 3.304 -8.680 -15.010 1.00 77.12 94 LYS A N 1
ATOM 759 C CA . LYS A 1 94 ? 3.147 -7.890 -16.241 1.00 77.12 94 LYS A CA 1
ATOM 760 C C . LYS A 1 94 ? 3.557 -6.441 -16.017 1.00 77.12 94 LYS A C 1
ATOM 762 O O . LYS A 1 94 ? 4.211 -5.877 -16.888 1.00 77.12 94 LYS A O 1
ATOM 767 N N . ILE A 1 95 ? 3.192 -5.870 -14.871 1.00 70.25 95 ILE A N 1
ATOM 768 C CA . ILE A 1 95 ? 3.549 -4.499 -14.490 1.00 70.25 95 ILE A CA 1
ATOM 769 C C . ILE A 1 95 ? 5.065 -4.374 -14.320 1.00 70.25 95 ILE A C 1
ATOM 771 O O . ILE A 1 95 ? 5.651 -3.430 -14.837 1.00 70.25 95 ILE A O 1
ATOM 775 N N . SER A 1 96 ? 5.724 -5.363 -13.710 1.00 65.94 96 SER A N 1
ATOM 776 C CA . SER A 1 96 ? 7.178 -5.350 -13.509 1.00 65.94 96 SER A CA 1
ATOM 777 C C . SER A 1 96 ? 7.998 -5.350 -14.801 1.00 65.94 96 SER A C 1
ATOM 779 O O . SER A 1 96 ? 9.158 -4.965 -14.777 1.00 65.94 96 SER A O 1
ATOM 781 N N . ARG A 1 97 ? 7.418 -5.752 -15.940 1.00 65.38 97 ARG A N 1
ATOM 782 C CA . ARG A 1 97 ? 8.069 -5.660 -17.262 1.00 65.38 97 ARG A CA 1
ATOM 783 C C . ARG A 1 97 ? 7.994 -4.263 -17.880 1.00 65.38 97 ARG A C 1
ATOM 785 O O . ARG A 1 97 ? 8.609 -4.039 -18.919 1.00 65.38 97 ARG A O 1
ATOM 792 N N . LEU A 1 98 ? 7.178 -3.379 -17.310 1.00 57.75 98 LEU A N 1
ATOM 793 C CA . LEU A 1 98 ? 6.997 -1.993 -17.746 1.00 57.75 98 LEU A CA 1
ATOM 794 C C . LEU A 1 98 ? 7.799 -1.003 -16.883 1.00 57.75 98 LEU A C 1
ATOM 796 O O . LEU A 1 98 ? 7.844 0.176 -17.230 1.00 57.75 98 LEU A O 1
ATOM 800 N N . LEU A 1 99 ? 8.383 -1.483 -15.780 1.00 53.28 99 LEU A N 1
ATOM 801 C CA . LEU A 1 99 ? 9.272 -0.757 -14.868 1.00 53.28 99 LEU A CA 1
ATOM 802 C C . LEU A 1 99 ? 10.736 -0.993 -15.262 1.00 53.28 99 LEU A C 1
ATOM 804 O O . LEU A 1 99 ? 11.519 -0.023 -15.162 1.00 53.28 99 LEU A O 1
#

pLDDT: mean 77.58, std 13.22, range [51.81, 94.5]

Radius of gyration: 14.4 Å; Cα contacts (8 Å, |Δi|>4): 77; chains: 1; bounding box: 36×38×29 Å

Mean predicted aligned error: 9.87 Å